Protein AF-A0A382RLQ8-F1 (afdb_monomer_lite)

Secondary structure (DSSP, 8-state):
-EEGGGTEE-SS-EEEEEETTEEEEEEE--SS-HHHHHHHHHHHHHHHHHHH-

Radius of gyration: 12.3 Å; chains: 1; bounding box: 27×25×27 Å

Sequence (53 aa):
HVSNQGRFMIVAGGLPLFVNEEIVGGVGCSSGTPDQDEVVAQAGIDVFLKAKG

Foldseek 3Di:
DAPPVNPDDPQALKDFADDPNDGPGIFGDDDDHNVVSVVVRVVVSVVVVVVVD

InterPro domains:
  IPR005624 Corrinoid adenosyltransferase PduO/GlcC-like [PF03928] (3-46)
  IPR038084 Corrinoid adenosyltransferase PduO/GlcC-like superfamily [G3DSA:3.30.450.150] (1-50)
  IPR038084 Corrinoid adenosyltransferase PduO/GlcC-like superfamily [SSF143744] (3-49)
  IPR052517 GlcG-related carbohydrate metabolism protein [PTHR34309] (3-48)

Organism: NCBI:txid408172

Structure (mmCIF, N/CA/C/O backbone):
data_AF-A0A382RLQ8-F1
#
_entry.id   AF-A0A382RLQ8-F1
#
loop_
_atom_site.group_PDB
_atom_site.id
_atom_site.type_symbol
_atom_site.label_atom_id
_atom_site.label_alt_id
_atom_site.label_comp_id
_atom_site.label_asym_id
_atom_site.label_entity_id
_atom_site.label_seq_id
_atom_site.pdbx_PDB_ins_code
_atom_site.Cartn_x
_atom_site.Cartn_y
_atom_site.Cartn_z
_atom_site.occupancy
_atom_site.B_iso_or_equiv
_atom_site.auth_seq_id
_atom_site.auth_comp_id
_atom_site.auth_asym_id
_atom_site.auth_atom_id
_atom_site.pdbx_PDB_model_num
ATOM 1 N N . HIS A 1 1 ? 11.901 5.444 -11.329 1.00 64.06 1 HIS A N 1
ATOM 2 C CA . HIS A 1 1 ? 11.766 6.871 -11.692 1.00 64.06 1 HIS A CA 1
ATOM 3 C C . HIS A 1 1 ? 11.002 7.548 -10.563 1.00 64.06 1 HIS A C 1
ATOM 5 O O . HIS A 1 1 ? 9.967 7.020 -10.175 1.00 64.06 1 HIS A O 1
ATOM 11 N N . VAL A 1 2 ? 11.532 8.621 -9.976 1.00 74.75 2 VAL A N 1
ATOM 12 C CA . VAL A 1 2 ? 10.875 9.360 -8.884 1.00 74.75 2 VAL A CA 1
ATOM 13 C C . VAL A 1 2 ? 10.535 10.766 -9.366 1.00 74.75 2 VAL A C 1
ATOM 15 O O . VAL A 1 2 ? 11.297 11.342 -10.140 1.00 74.75 2 VAL A O 1
ATOM 18 N N . SER A 1 3 ? 9.402 11.314 -8.935 1.00 84.38 3 SER A N 1
ATOM 19 C CA . SER A 1 3 ? 8.974 12.677 -9.265 1.00 84.38 3 SER A CA 1
ATOM 20 C C . SER A 1 3 ? 8.797 13.515 -7.993 1.00 84.38 3 SER A C 1
ATOM 22 O O . SER A 1 3 ? 8.966 13.023 -6.874 1.00 84.38 3 SER A O 1
ATOM 24 N N . ASN A 1 4 ? 8.534 14.815 -8.155 1.00 88.00 4 ASN A N 1
ATOM 25 C CA . ASN A 1 4 ? 8.308 15.753 -7.050 1.00 88.00 4 ASN A CA 1
ATOM 26 C C . ASN A 1 4 ? 9.403 15.713 -5.960 1.00 88.00 4 ASN A C 1
ATOM 28 O O . ASN A 1 4 ? 9.115 15.621 -4.766 1.00 88.00 4 ASN A O 1
ATOM 32 N N . GLN A 1 5 ? 10.674 15.748 -6.377 1.00 92.88 5 GLN A N 1
ATOM 33 C CA . GLN A 1 5 ? 11.841 15.680 -5.480 1.00 92.88 5 GLN A CA 1
ATOM 34 C C . GLN A 1 5 ? 11.903 14.385 -4.646 1.00 92.88 5 GLN A C 1
ATOM 36 O O . GLN A 1 5 ? 12.298 14.410 -3.486 1.00 92.88 5 GLN A O 1
ATOM 41 N N . GLY A 1 6 ? 11.479 13.251 -5.211 1.00 87.12 6 GLY A N 1
ATOM 42 C CA . GLY A 1 6 ? 11.501 11.967 -4.501 1.00 87.12 6 GLY A CA 1
ATOM 43 C C . GLY A 1 6 ? 10.283 11.717 -3.616 1.00 87.12 6 GLY A C 1
ATOM 44 O O . GLY A 1 6 ? 10.224 10.689 -2.953 1.00 87.12 6 GLY A O 1
ATOM 45 N N . ARG A 1 7 ? 9.303 12.628 -3.608 1.00 87.62 7 ARG A N 1
ATOM 46 C CA . ARG A 1 7 ? 8.080 12.496 -2.801 1.00 87.62 7 ARG A CA 1
ATOM 47 C C . ARG A 1 7 ? 6.978 11.694 -3.484 1.00 87.62 7 ARG A C 1
ATOM 49 O O . ARG A 1 7 ? 6.014 11.331 -2.825 1.00 87.62 7 ARG A O 1
ATOM 56 N N . PHE A 1 8 ? 7.097 11.461 -4.790 1.00 86.00 8 PHE A N 1
ATOM 57 C CA . PHE A 1 8 ? 6.140 10.671 -5.555 1.00 86.00 8 PHE A CA 1
ATOM 58 C C . PHE A 1 8 ? 6.836 9.553 -6.323 1.00 86.00 8 PHE A C 1
ATOM 60 O O . PHE A 1 8 ? 7.886 9.753 -6.947 1.00 86.00 8 PHE A O 1
ATOM 67 N N . MET A 1 9 ? 6.196 8.387 -6.320 1.00 84.81 9 MET A N 1
ATOM 68 C CA . MET A 1 9 ? 6.613 7.212 -7.068 1.00 84.81 9 MET A CA 1
ATOM 69 C C . MET A 1 9 ? 5.423 6.720 -7.892 1.00 84.81 9 MET A C 1
ATOM 71 O O . MET A 1 9 ? 4.320 6.607 -7.374 1.00 84.81 9 MET A O 1
ATOM 75 N N . ILE A 1 10 ? 5.645 6.485 -9.187 1.00 84.81 10 ILE A N 1
ATOM 76 C CA . ILE A 1 10 ? 4.609 6.003 -10.124 1.00 84.81 10 ILE A CA 1
ATOM 77 C C . ILE A 1 10 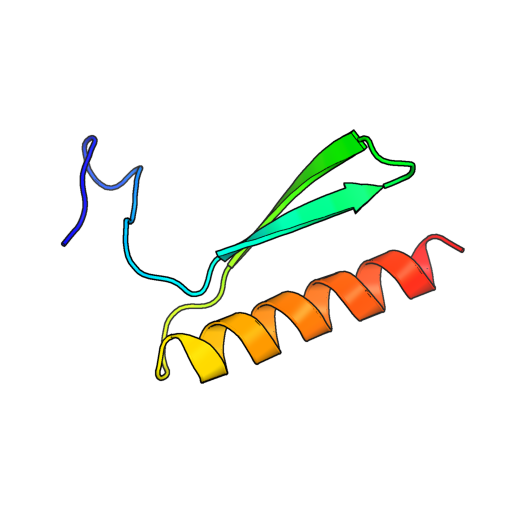? 4.641 4.478 -10.301 1.00 84.81 10 ILE A C 1
ATOM 79 O O . ILE A 1 10 ? 3.915 3.936 -11.126 1.00 84.81 10 ILE A O 1
ATOM 83 N N . VAL A 1 11 ? 5.546 3.803 -9.591 1.00 86.31 11 VAL A N 1
ATOM 84 C CA . VAL A 1 11 ? 5.683 2.345 -9.618 1.00 86.31 11 VAL A CA 1
ATOM 85 C C . VAL A 1 11 ? 4.709 1.764 -8.594 1.00 86.31 11 VAL A C 1
ATOM 87 O O . VAL A 1 11 ? 4.591 2.309 -7.498 1.00 86.31 11 VAL A O 1
ATOM 90 N N . ALA A 1 12 ? 4.007 0.698 -8.977 1.00 87.38 12 ALA A N 1
ATOM 91 C CA . ALA A 1 12 ? 3.088 -0.040 -8.112 1.00 87.38 12 ALA A CA 1
ATOM 92 C C . ALA A 1 12 ? 3.809 -0.690 -6.909 1.00 87.38 12 ALA A C 1
ATOM 94 O O . ALA A 1 12 ? 5.032 -0.827 -6.924 1.00 87.38 12 ALA A O 1
ATOM 95 N N . GLY A 1 13 ? 3.050 -1.034 -5.863 1.00 91.88 13 GLY A N 1
ATOM 96 C CA . GLY A 1 13 ? 3.570 -1.503 -4.564 1.00 91.88 13 GLY A CA 1
ATOM 97 C C . GLY A 1 13 ? 3.064 -0.714 -3.345 1.00 91.88 13 GLY A C 1
ATOM 98 O O . GLY A 1 13 ? 3.301 -1.107 -2.203 1.00 91.88 13 GLY A O 1
ATOM 99 N N . GLY A 1 14 ? 2.354 0.398 -3.573 1.00 94.88 14 GLY A N 1
ATOM 100 C CA . GLY A 1 14 ? 1.673 1.186 -2.542 1.00 94.88 14 GLY A CA 1
ATOM 101 C C . GLY A 1 14 ? 0.152 1.073 -2.642 1.00 94.88 14 GLY A C 1
ATOM 102 O O . GLY A 1 14 ? -0.404 1.274 -3.719 1.00 94.88 14 GLY A O 1
ATOM 103 N N . LEU A 1 15 ? -0.515 0.804 -1.519 1.00 96.69 15 LEU A N 1
ATOM 104 C CA . LEU A 1 15 ? -1.966 0.640 -1.422 1.00 96.69 15 LEU A CA 1
ATOM 105 C C . LEU A 1 15 ? -2.584 1.658 -0.443 1.00 96.69 15 LEU A C 1
ATOM 107 O O . LEU A 1 15 ? -2.009 1.916 0.622 1.00 96.69 15 LEU A O 1
ATOM 111 N N . PRO A 1 16 ? -3.755 2.239 -0.762 1.00 96.88 16 PRO A N 1
ATOM 112 C CA . PRO A 1 16 ? -4.502 3.084 0.168 1.00 96.88 16 PRO A CA 1
ATOM 113 C C . PRO A 1 16 ? -5.081 2.261 1.329 1.00 96.88 16 PRO A C 1
ATOM 115 O O . PRO A 1 16 ? -5.589 1.159 1.131 1.00 96.88 16 PRO A O 1
ATOM 118 N N . LEU A 1 17 ? -5.052 2.818 2.541 1.00 97.38 17 LEU A N 1
ATOM 119 C CA . LEU A 1 17 ? -5.675 2.223 3.723 1.00 97.38 17 LEU A CA 1
ATOM 120 C C . LEU A 1 17 ? -7.040 2.868 3.972 1.00 97.38 17 LEU A C 1
ATOM 122 O O . LEU A 1 17 ? -7.117 4.052 4.309 1.00 97.38 17 LEU A O 1
ATOM 126 N N . PHE A 1 18 ? -8.095 2.065 3.851 1.00 96.62 18 PHE A N 1
ATOM 127 C CA . PHE A 1 18 ? -9.467 2.471 4.139 1.00 96.62 18 PHE A CA 1
ATOM 128 C C . PHE A 1 18 ? -9.923 1.985 5.517 1.00 96.62 18 PHE A C 1
ATOM 130 O O . PHE A 1 18 ? -9.700 0.831 5.875 1.00 96.62 18 PHE A O 1
ATOM 137 N N . VAL A 1 19 ? -10.621 2.840 6.264 1.00 94.88 19 VAL A N 1
ATOM 138 C CA . VAL A 1 19 ? -11.362 2.488 7.484 1.00 94.88 19 VAL A CA 1
ATOM 139 C C . VAL A 1 19 ? -12.730 3.147 7.390 1.00 94.88 19 VAL A C 1
ATOM 141 O O . VAL A 1 19 ? -12.804 4.358 7.230 1.00 94.88 19 VAL A O 1
ATOM 144 N N . ASN A 1 20 ? -13.810 2.366 7.490 1.00 93.38 20 ASN A N 1
ATOM 145 C CA . ASN A 1 20 ? -15.183 2.873 7.345 1.00 93.38 20 ASN A CA 1
ATOM 146 C C . ASN A 1 20 ? -15.372 3.722 6.070 1.00 93.38 20 ASN A C 1
ATOM 148 O O . ASN A 1 20 ? -15.913 4.819 6.134 1.00 93.38 20 ASN A O 1
ATOM 152 N N . GLU A 1 21 ? -14.874 3.227 4.931 1.00 94.12 21 GLU A N 1
ATOM 153 C CA . GLU A 1 21 ? -14.913 3.903 3.617 1.00 94.12 21 GLU A CA 1
ATOM 154 C C . GLU A 1 21 ? -14.083 5.201 3.510 1.00 94.12 21 GLU A C 1
ATOM 156 O O . GLU A 1 21 ? -13.991 5.784 2.431 1.00 94.12 21 GLU A O 1
ATOM 161 N N . GLU A 1 22 ? -13.396 5.620 4.576 1.00 97.31 22 GLU A N 1
ATOM 162 C CA . GLU A 1 22 ? -12.516 6.789 4.583 1.00 97.31 22 GLU A CA 1
ATOM 163 C C . GLU A 1 22 ? -11.045 6.391 4.397 1.00 97.31 22 GLU A C 1
ATOM 165 O O . GLU A 1 22 ? -10.565 5.424 4.993 1.00 97.31 22 GLU A O 1
ATOM 170 N N . ILE A 1 23 ? -10.305 7.157 3.588 1.00 97.06 23 ILE A N 1
ATOM 171 C CA . ILE A 1 23 ? -8.854 6.985 3.437 1.00 97.06 23 ILE A CA 1
ATOM 172 C C . ILE A 1 23 ? -8.155 7.597 4.648 1.00 97.06 23 ILE A C 1
ATOM 174 O O . ILE A 1 23 ? -8.161 8.812 4.830 1.00 97.06 23 ILE A O 1
ATOM 178 N N . VAL A 1 24 ? -7.476 6.758 5.426 1.00 96.19 24 VAL A N 1
ATOM 179 C CA . VAL A 1 24 ? -6.754 7.178 6.640 1.00 96.19 24 VAL A CA 1
ATOM 180 C C . VAL A 1 24 ? -5.230 7.125 6.485 1.00 96.19 24 VAL A C 1
ATOM 182 O O . VAL A 1 24 ? -4.496 7.499 7.398 1.00 96.19 24 VAL A O 1
ATOM 185 N N . GLY A 1 25 ? -4.733 6.661 5.335 1.00 96.19 25 GLY A N 1
ATOM 186 C CA . GLY A 1 25 ? -3.305 6.581 5.037 1.00 96.19 25 GLY A CA 1
ATOM 187 C C . GLY A 1 25 ? -2.989 5.673 3.851 1.00 96.19 25 GLY A C 1
ATOM 188 O O . GLY A 1 25 ? -3.845 5.407 3.008 1.00 96.19 25 GLY A O 1
ATOM 189 N N . GLY A 1 26 ? -1.752 5.176 3.802 1.00 96.00 26 GLY A N 1
ATOM 190 C CA . GLY A 1 26 ? -1.304 4.204 2.807 1.00 96.00 26 GLY A CA 1
ATOM 191 C C . GLY A 1 26 ? -0.166 3.333 3.329 1.00 96.00 26 GLY A C 1
ATOM 192 O O . GLY A 1 26 ? 0.601 3.754 4.197 1.00 96.00 26 GLY A O 1
ATOM 193 N N . VAL A 1 27 ? -0.071 2.118 2.798 1.00 97.00 27 VAL A N 1
ATOM 194 C CA . VAL A 1 27 ? 0.986 1.144 3.097 1.00 97.00 27 VAL A CA 1
ATOM 195 C C . VAL A 1 27 ? 1.738 0.861 1.805 1.00 97.00 27 VAL A C 1
ATOM 197 O O . VAL A 1 27 ? 1.113 0.639 0.774 1.00 97.00 27 VAL A O 1
ATOM 200 N N . GLY A 1 28 ? 3.069 0.878 1.846 1.00 94.69 28 GLY A N 1
ATOM 201 C CA . GLY A 1 28 ? 3.897 0.603 0.674 1.00 94.69 28 GLY A CA 1
ATOM 202 C C . GLY A 1 28 ? 5.061 -0.322 0.988 1.00 94.69 28 GLY A C 1
ATOM 203 O O . GLY A 1 28 ? 5.676 -0.216 2.050 1.00 94.69 28 GLY A O 1
ATOM 204 N N . CYS A 1 29 ? 5.366 -1.205 0.042 1.00 95.62 29 CYS A N 1
ATOM 205 C CA . CYS A 1 29 ? 6.572 -2.023 0.020 1.00 95.62 29 CYS A CA 1
ATOM 206 C C . CYS A 1 29 ? 7.327 -1.764 -1.291 1.00 95.62 29 CYS A C 1
ATOM 208 O O . CYS A 1 29 ? 6.730 -1.345 -2.278 1.00 95.62 29 CYS A O 1
ATOM 210 N N . SER A 1 30 ? 8.648 -1.940 -1.289 1.00 90.44 30 SER A N 1
ATOM 211 C CA . SER A 1 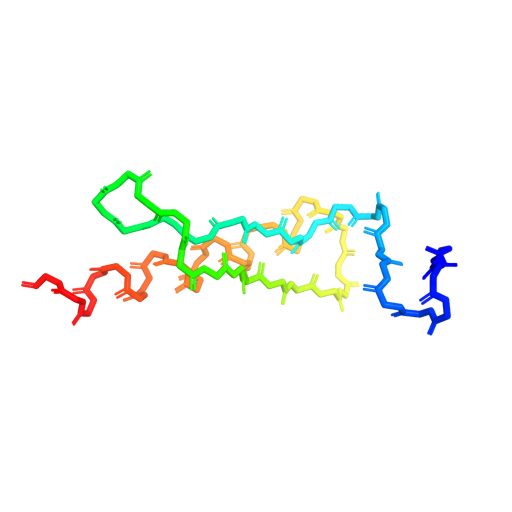30 ? 9.469 -1.746 -2.486 1.00 90.44 30 SER A CA 1
ATOM 212 C C . SER A 1 30 ? 10.699 -2.636 -2.406 1.00 90.44 30 SER A C 1
ATOM 214 O O . SER A 1 30 ? 11.672 -2.294 -1.729 1.00 90.44 30 SER A O 1
ATOM 216 N N . SER A 1 31 ? 10.673 -3.765 -3.107 1.00 90.00 31 SER A N 1
ATOM 217 C CA . SER A 1 31 ? 11.852 -4.616 -3.304 1.00 90.00 31 SER A CA 1
ATOM 218 C C . SER A 1 31 ? 11.643 -5.635 -4.423 1.00 90.00 31 SER A C 1
ATOM 220 O O . SER A 1 31 ? 12.562 -5.856 -5.212 1.00 90.00 31 SER A O 1
ATOM 222 N N . GLY A 1 32 ? 10.466 -6.260 -4.475 1.00 89.75 32 GLY A N 1
ATOM 223 C CA . GLY A 1 32 ? 10.141 -7.313 -5.425 1.00 89.75 32 GLY A CA 1
ATOM 224 C C . GLY A 1 32 ? 9.644 -6.787 -6.770 1.00 89.75 32 GLY A C 1
ATOM 225 O O . GLY A 1 32 ? 9.920 -5.668 -7.199 1.00 89.75 32 GLY A O 1
ATOM 226 N N . THR A 1 33 ? 8.906 -7.642 -7.472 1.00 95.25 33 THR A N 1
ATOM 227 C CA . THR A 1 33 ? 8.027 -7.195 -8.561 1.00 95.25 33 THR A CA 1
ATOM 228 C C . THR A 1 33 ? 6.858 -6.380 -7.990 1.00 95.25 33 THR A C 1
ATOM 230 O O . THR A 1 33 ? 6.499 -6.597 -6.83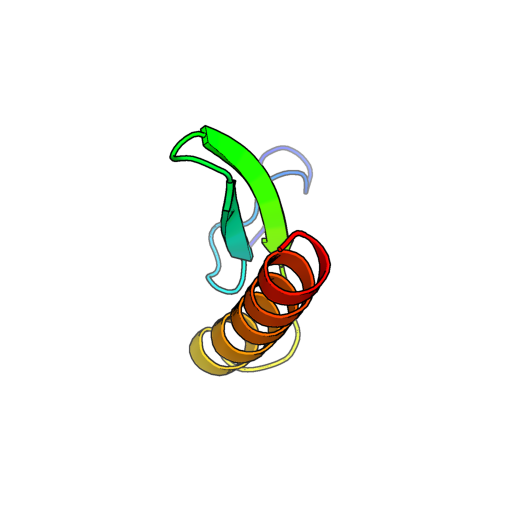2 1.00 95.25 33 THR A O 1
ATOM 233 N N . PRO A 1 34 ? 6.218 -5.503 -8.785 1.00 93.56 34 PRO A N 1
ATOM 234 C CA . PRO A 1 34 ? 5.069 -4.728 -8.317 1.00 93.56 34 PRO A CA 1
ATOM 235 C C . PRO A 1 34 ? 3.980 -5.578 -7.646 1.00 93.56 34 PRO A C 1
ATOM 237 O O . PRO A 1 34 ? 3.532 -5.246 -6.554 1.00 93.56 34 PRO A O 1
ATOM 240 N N . ASP A 1 35 ? 3.645 -6.730 -8.235 1.00 95.75 35 ASP A N 1
ATOM 241 C CA . ASP A 1 35 ? 2.650 -7.657 -7.684 1.00 95.75 35 ASP A CA 1
ATOM 242 C C . ASP A 1 35 ? 3.079 -8.226 -6.318 1.00 95.75 35 ASP A C 1
ATOM 244 O O . ASP A 1 35 ? 2.266 -8.366 -5.406 1.00 95.75 35 ASP A O 1
ATOM 248 N N . GLN A 1 36 ? 4.367 -8.546 -6.145 1.00 97.12 36 GLN A N 1
ATOM 249 C CA . GLN A 1 36 ? 4.898 -9.026 -4.862 1.00 97.12 36 GLN A CA 1
ATOM 250 C C . GLN A 1 36 ? 4.861 -7.931 -3.793 1.00 97.12 36 GLN A C 1
ATOM 252 O O . GLN A 1 36 ? 4.516 -8.211 -2.645 1.00 97.12 36 GLN A O 1
ATOM 257 N N . ASP A 1 37 ? 5.198 -6.698 -4.166 1.00 97.00 37 ASP A N 1
ATOM 258 C CA . ASP A 1 37 ? 5.183 -5.559 -3.253 1.00 97.00 37 ASP A CA 1
ATOM 259 C C . ASP A 1 37 ? 3.747 -5.230 -2.802 1.00 97.00 37 ASP A C 1
ATOM 261 O O . ASP A 1 37 ? 3.514 -4.993 -1.614 1.00 97.00 37 ASP A O 1
ATOM 265 N N . GLU A 1 38 ? 2.765 -5.309 -3.708 1.00 96.38 38 GLU A N 1
ATOM 266 C CA . GLU A 1 38 ? 1.342 -5.150 -3.377 1.00 96.38 38 GLU A CA 1
ATOM 267 C C . GLU A 1 38 ? 0.831 -6.247 -2.435 1.00 96.38 38 GLU A C 1
ATOM 269 O O . GLU A 1 38 ? 0.117 -5.937 -1.481 1.00 96.38 38 GLU A O 1
ATOM 274 N N . VAL A 1 39 ? 1.238 -7.510 -2.621 1.00 97.50 39 VAL A N 1
ATOM 275 C CA . VAL A 1 39 ? 0.881 -8.610 -1.700 1.00 97.50 39 VAL A CA 1
ATOM 276 C C . VAL A 1 39 ? 1.373 -8.324 -0.278 1.00 97.50 39 VAL A C 1
ATOM 278 O O . VAL A 1 39 ? 0.639 -8.537 0.690 1.00 97.50 39 VAL A O 1
ATOM 281 N N . VAL A 1 40 ? 2.600 -7.816 -0.131 1.00 97.31 40 VAL A N 1
ATOM 282 C CA . VAL A 1 40 ? 3.154 -7.456 1.183 1.00 97.31 40 VAL A CA 1
ATOM 283 C C . VAL A 1 40 ? 2.415 -6.257 1.782 1.00 97.31 40 VAL A C 1
ATOM 285 O O . VAL A 1 40 ? 2.065 -6.285 2.965 1.00 97.31 40 VAL A O 1
ATOM 288 N N . ALA A 1 41 ? 2.139 -5.222 0.983 1.00 97.62 41 ALA A N 1
ATOM 289 C CA . ALA A 1 41 ? 1.373 -4.060 1.431 1.00 97.62 41 ALA A CA 1
ATOM 290 C C . ALA A 1 41 ? -0.041 -4.456 1.899 1.00 97.62 41 ALA A C 1
ATOM 292 O O . ALA A 1 41 ? -0.481 -4.021 2.968 1.00 97.62 41 ALA A O 1
ATOM 293 N N . GLN A 1 42 ? -0.716 -5.340 1.157 1.00 97.81 42 GLN A N 1
ATOM 294 C CA . GLN A 1 42 ? -2.046 -5.847 1.495 1.00 97.81 42 GLN A CA 1
ATOM 295 C C . GLN A 1 42 ? -2.031 -6.654 2.797 1.00 97.81 42 GLN A C 1
ATOM 297 O O . GLN A 1 42 ? -2.888 -6.445 3.652 1.00 97.81 42 GLN A O 1
ATOM 302 N N . ALA A 1 43 ? -1.026 -7.508 3.011 1.00 97.94 43 ALA A N 1
ATOM 303 C CA . ALA A 1 43 ? -0.896 -8.261 4.258 1.00 97.94 43 ALA A CA 1
ATOM 304 C C . ALA A 1 43 ? -0.793 -7.340 5.492 1.00 97.94 43 ALA A C 1
ATOM 306 O O . ALA A 1 43 ? -1.361 -7.637 6.546 1.00 97.94 43 ALA A O 1
ATOM 307 N N . GLY A 1 44 ? -0.107 -6.198 5.360 1.00 97.12 44 GLY A N 1
ATOM 308 C CA . GLY A 1 44 ? -0.050 -5.174 6.405 1.00 97.12 44 GLY A CA 1
ATOM 309 C C . GLY A 1 44 ? -1.414 -4.534 6.688 1.00 97.12 44 GLY A C 1
ATOM 310 O O . GLY A 1 44 ? -1.795 -4.389 7.853 1.00 97.12 44 GLY A O 1
ATOM 311 N N . ILE A 1 45 ? -2.169 -4.204 5.635 1.00 97.81 45 ILE A N 1
ATOM 312 C CA . ILE A 1 45 ? -3.538 -3.673 5.744 1.00 97.81 45 ILE A CA 1
ATOM 313 C C . ILE A 1 45 ? -4.454 -4.689 6.441 1.00 97.81 45 ILE A C 1
ATOM 315 O O . ILE A 1 45 ? -5.149 -4.332 7.391 1.00 97.81 45 ILE A O 1
ATOM 319 N N . ASP A 1 46 ? -4.412 -5.959 6.037 1.00 97.56 46 ASP A N 1
ATOM 320 C CA . ASP A 1 46 ? -5.264 -7.016 6.590 1.00 97.56 46 ASP A CA 1
ATOM 321 C C . ASP A 1 46 ? -5.061 -7.193 8.099 1.00 97.56 46 ASP A C 1
A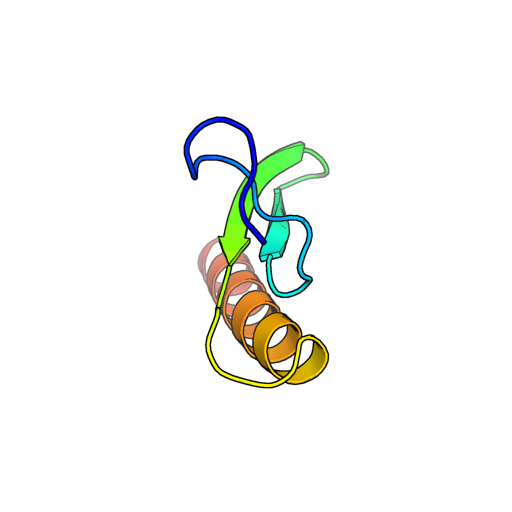TOM 323 O O . ASP A 1 46 ? -6.026 -7.331 8.856 1.00 97.56 46 ASP A O 1
ATOM 327 N N . VAL A 1 47 ? -3.805 -7.191 8.560 1.00 97.69 47 VAL A N 1
ATOM 328 C CA . VAL A 1 47 ? -3.484 -7.300 9.992 1.00 97.69 47 VAL A CA 1
ATOM 329 C C . VAL A 1 47 ? -3.936 -6.056 10.751 1.00 97.69 47 VAL A C 1
ATOM 331 O O . VAL A 1 47 ? -4.508 -6.184 11.834 1.00 97.69 47 VAL A O 1
ATOM 334 N N . PHE A 1 48 ? -3.726 -4.863 10.191 1.00 96.06 48 PHE A N 1
ATOM 335 C CA . PHE A 1 48 ? -4.191 -3.618 10.799 1.00 96.06 48 PHE A CA 1
ATOM 336 C C . PHE A 1 48 ? -5.715 -3.614 10.989 1.00 96.06 48 PHE A C 1
ATOM 338 O O . PHE A 1 48 ? -6.194 -3.304 12.080 1.00 96.06 48 PHE A O 1
ATOM 345 N N . LEU A 1 49 ? -6.473 -4.000 9.958 1.00 95.38 49 LEU A N 1
ATOM 346 C CA . LEU A 1 49 ? -7.936 -4.049 10.012 1.00 95.38 49 LEU A CA 1
ATOM 347 C C . LEU A 1 49 ? -8.435 -5.085 11.024 1.00 95.38 49 LEU A C 1
ATOM 349 O O . LEU A 1 49 ? -9.350 -4.792 11.790 1.00 95.38 49 LEU A O 1
ATOM 353 N N . LYS A 1 50 ? -7.791 -6.257 11.100 1.00 95.50 50 LYS A N 1
ATOM 354 C CA . LYS A 1 50 ? -8.094 -7.273 12.121 1.00 95.50 50 LYS A CA 1
ATOM 355 C C . LYS A 1 50 ? -7.835 -6.790 13.546 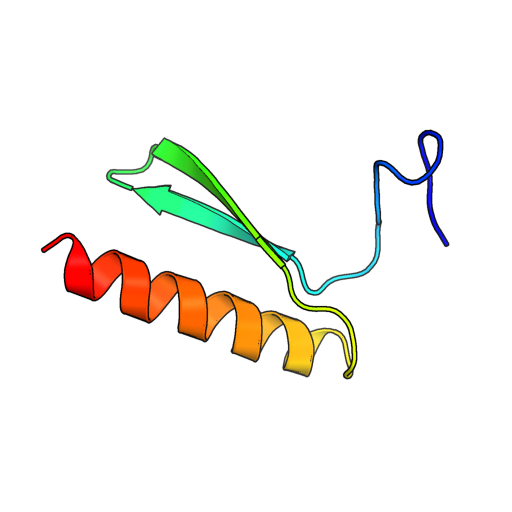1.00 95.50 50 LYS A C 1
ATOM 357 O O . LYS A 1 50 ? -8.565 -7.185 14.438 1.00 95.50 50 LYS A O 1
ATOM 362 N N . ALA A 1 51 ? -6.806 -5.973 13.770 1.00 92.12 51 ALA A N 1
ATOM 363 C CA . ALA A 1 51 ? -6.480 -5.444 15.097 1.00 92.12 51 ALA A CA 1
ATOM 364 C C . ALA A 1 51 ? -7.380 -4.270 15.533 1.00 92.12 51 ALA 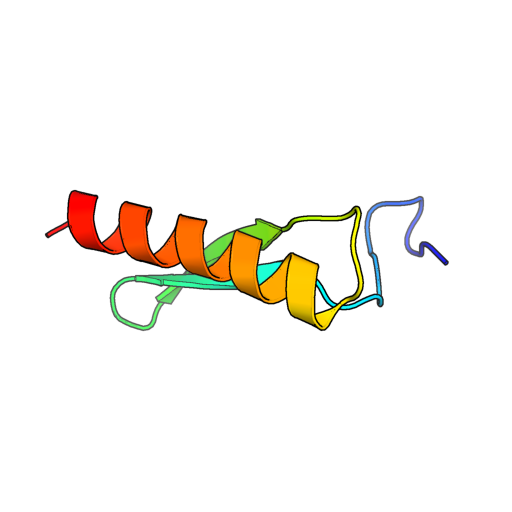A C 1
ATOM 366 O O . ALA A 1 51 ? -7.344 -3.871 16.697 1.00 92.12 51 ALA A O 1
ATOM 367 N N . LYS A 1 52 ? -8.129 -3.668 14.599 1.00 80.50 52 LYS A N 1
ATOM 368 C CA . LYS A 1 52 ? -9.069 -2.567 14.860 1.00 80.50 52 LYS A CA 1
ATOM 369 C C . LYS A 1 52 ? -10.503 -3.029 15.142 1.00 80.50 52 LYS A C 1
ATOM 371 O O . LYS A 1 52 ? -11.259 -2.219 15.679 1.00 80.50 52 LYS A O 1
ATOM 376 N N . GLY A 1 53 ? -10.860 -4.261 14.774 1.00 61.56 53 GLY A N 1
ATOM 377 C CA . GLY A 1 53 ? -12.120 -4.924 15.142 1.00 61.56 53 GLY A CA 1
ATOM 378 C C . GLY A 1 53 ? -11.981 -5.753 16.410 1.00 61.56 53 GLY A C 1
ATOM 379 O O . GLY A 1 53 ? -13.019 -5.933 17.080 1.00 61.56 53 GLY A O 1
#

pLDDT: mean 92.07, std 7.71, range [61.56, 97.94]